Protein AF-A0A970B1F0-F1 (afdb_monomer)

Foldseek 3Di:
DAEEEEQEDDDVVVCVVCVVVVYHYDYHYDDDLVRLLVVLQVHPYYHYDPPDDCDPVSVVSHD

Structure (mmCIF, N/CA/C/O backbone):
data_AF-A0A970B1F0-F1
#
_entry.id   AF-A0A970B1F0-F1
#
loop_
_atom_site.group_PDB
_atom_site.id
_atom_site.type_symbol
_atom_site.label_atom_id
_atom_site.label_alt_id
_atom_site.label_comp_id
_atom_site.label_asym_id
_atom_site.label_entity_id
_atom_site.label_seq_id
_atom_site.pdbx_PDB_ins_code
_atom_site.Cartn_x
_atom_site.Cartn_y
_atom_site.Cartn_z
_atom_site.occupancy
_atom_site.B_iso_or_equiv
_atom_site.auth_seq_id
_atom_site.auth_comp_id
_atom_site.auth_asym_id
_atom_site.auth_atom_id
_atom_site.pdbx_PDB_model_num
ATOM 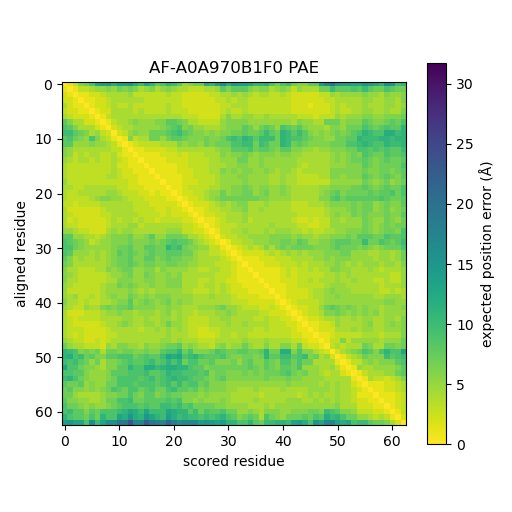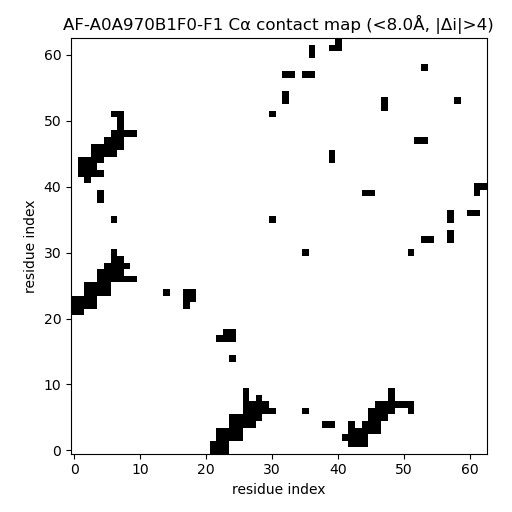1 N N . MET A 1 1 ? -8.758 -8.251 -10.892 1.00 69.62 1 MET A N 1
ATOM 2 C CA . MET A 1 1 ? -7.467 -7.588 -11.166 1.00 69.62 1 MET A CA 1
ATOM 3 C C . MET A 1 1 ? -6.942 -7.146 -9.826 1.00 69.62 1 MET A C 1
ATOM 5 O O . MET A 1 1 ? -7.710 -6.519 -9.113 1.00 69.62 1 MET A O 1
ATOM 9 N N . TYR A 1 2 ? -5.728 -7.551 -9.460 1.00 85.12 2 TYR A N 1
ATOM 10 C CA . TYR A 1 2 ? -5.159 -7.193 -8.163 1.00 85.12 2 TYR A CA 1
ATOM 11 C C . TYR A 1 2 ? -4.531 -5.813 -8.238 1.00 85.12 2 TYR A C 1
ATOM 13 O O . TYR A 1 2 ? -3.830 -5.510 -9.209 1.00 85.12 2 TYR A O 1
ATOM 21 N N . LYS A 1 3 ? -4.768 -5.001 -7.213 1.00 88.50 3 LYS A N 1
ATOM 22 C CA . LYS A 1 3 ? -4.238 -3.643 -7.131 1.00 88.50 3 LYS A CA 1
ATOM 23 C C . LYS A 1 3 ? -3.305 -3.510 -5.937 1.00 88.50 3 LYS A C 1
ATOM 25 O O . LYS A 1 3 ? -3.640 -3.914 -4.829 1.00 88.50 3 LYS A O 1
ATOM 30 N N . VAL A 1 4 ? -2.118 -2.963 -6.155 1.00 89.06 4 VAL A N 1
ATOM 31 C CA . VAL A 1 4 ? -1.061 -2.866 -5.149 1.00 89.06 4 VAL A CA 1
ATOM 32 C C . VAL A 1 4 ? -0.648 -1.413 -4.978 1.00 89.06 4 VAL A C 1
ATOM 34 O O . VAL A 1 4 ? -0.243 -0.748 -5.931 1.00 89.06 4 VAL A O 1
ATOM 37 N N . LEU A 1 5 ? -0.709 -0.932 -3.740 1.00 88.44 5 LEU A N 1
ATOM 38 C CA . LEU A 1 5 ? -0.227 0.383 -3.352 1.00 88.44 5 LEU A CA 1
ATOM 39 C C . LEU A 1 5 ? 1.233 0.286 -2.912 1.00 88.44 5 LEU A C 1
ATOM 41 O O . LEU A 1 5 ? 1.563 -0.385 -1.937 1.00 88.44 5 LEU A O 1
ATOM 45 N N . ILE A 1 6 ? 2.111 0.998 -3.599 1.00 88.44 6 ILE A N 1
ATOM 46 C CA . ILE A 1 6 ? 3.513 1.154 -3.237 1.00 88.44 6 ILE A CA 1
ATOM 47 C C . ILE A 1 6 ? 3.642 2.474 -2.483 1.00 88.44 6 ILE A C 1
ATOM 49 O O . ILE A 1 6 ? 3.607 3.553 -3.076 1.00 88.44 6 ILE A O 1
ATOM 53 N N . ALA A 1 7 ? 3.802 2.381 -1.166 1.00 85.12 7 ALA A N 1
ATOM 54 C CA . ALA A 1 7 ? 3.856 3.538 -0.280 1.00 85.12 7 ALA A CA 1
ATOM 55 C C . ALA A 1 7 ? 5.265 4.136 -0.120 1.00 85.12 7 ALA A C 1
ATOM 57 O O . ALA A 1 7 ? 5.488 5.001 0.723 1.00 85.12 7 ALA A O 1
ATOM 58 N N . ASP A 1 8 ? 6.241 3.640 -0.874 1.00 83.69 8 ASP A N 1
ATOM 59 C CA . ASP A 1 8 ? 7.652 4.002 -0.756 1.00 83.69 8 ASP A CA 1
ATOM 60 C C . ASP A 1 8 ? 8.266 4.207 -2.149 1.00 83.69 8 ASP A C 1
ATOM 62 O O . ASP A 1 8 ? 7.658 3.881 -3.170 1.00 83.69 8 ASP A O 1
ATOM 66 N N . LYS A 1 9 ? 9.483 4.753 -2.223 1.00 78.25 9 LYS A N 1
ATOM 67 C CA . LYS A 1 9 ? 10.183 4.857 -3.509 1.00 78.25 9 LYS A CA 1
ATOM 68 C C . LYS A 1 9 ? 10.664 3.473 -3.932 1.00 78.25 9 LYS A C 1
ATOM 70 O O . LYS A 1 9 ? 11.673 2.971 -3.433 1.00 78.25 9 LYS A O 1
ATOM 75 N N . LEU A 1 10 ? 9.947 2.889 -4.884 1.00 79.50 10 LEU A N 1
ATOM 76 C CA . LEU A 1 10 ? 10.293 1.632 -5.537 1.00 79.50 10 LEU A CA 1
ATOM 77 C C . LEU A 1 10 ? 10.820 1.905 -6.951 1.00 79.50 10 LEU A C 1
ATOM 79 O O . LEU A 1 10 ? 10.393 2.854 -7.609 1.00 79.50 10 LEU A O 1
ATOM 83 N N . SER A 1 11 ? 11.766 1.089 -7.413 1.00 79.06 11 SER A N 1
ATOM 84 C CA . SER A 1 11 ? 12.327 1.211 -8.762 1.00 79.06 11 SER A CA 1
ATOM 85 C C . SER A 1 11 ? 11.278 0.918 -9.836 1.00 79.06 11 SER A C 1
ATOM 87 O O . SER A 1 11 ? 10.412 0.062 -9.655 1.00 79.06 11 SER A O 1
ATOM 89 N N . ASN A 1 12 ? 11.409 1.572 -10.993 1.00 79.88 12 ASN A N 1
ATOM 90 C CA . ASN A 1 12 ? 10.517 1.379 -12.144 1.00 79.88 12 ASN A CA 1
ATOM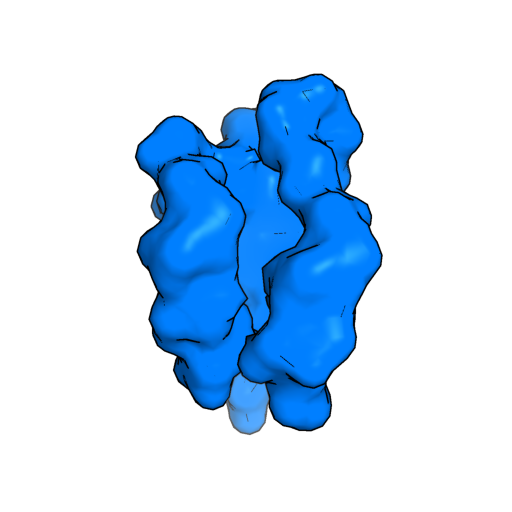 91 C C . A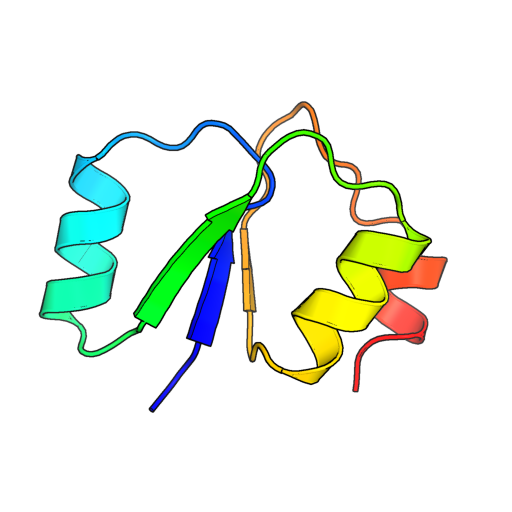SN A 1 12 ? 10.456 -0.082 -12.632 1.00 79.88 12 ASN A C 1
ATOM 93 O O . ASN A 1 12 ? 9.435 -0.503 -13.166 1.00 79.88 12 ASN A O 1
ATOM 97 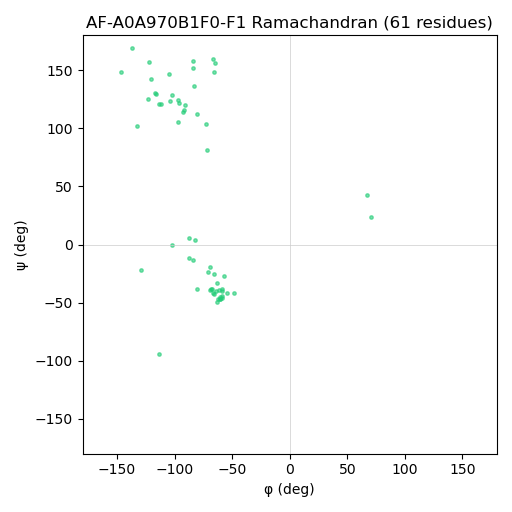N N . GLU A 1 13 ? 11.512 -0.868 -12.411 1.00 85.81 13 GLU A N 1
ATOM 98 C CA . GLU A 1 13 ? 11.537 -2.308 -12.709 1.00 85.81 13 GLU A CA 1
ATOM 99 C C . GLU A 1 13 ? 10.449 -3.082 -11.961 1.00 85.81 13 GLU A C 1
ATOM 101 O O . GLU A 1 13 ? 9.813 -3.960 -12.534 1.00 85.81 13 GLU A O 1
ATOM 106 N N . ALA A 1 14 ? 10.161 -2.725 -10.709 1.00 82.25 14 ALA A N 1
ATOM 107 C CA . ALA A 1 14 ? 9.116 -3.403 -9.956 1.00 82.25 14 ALA A CA 1
ATOM 108 C C . ALA A 1 14 ? 7.726 -3.126 -10.549 1.00 82.25 14 ALA A C 1
ATOM 110 O O . ALA A 1 14 ? 6.915 -4.042 -10.650 1.00 82.25 14 ALA A O 1
ATOM 111 N N . LEU A 1 15 ? 7.468 -1.896 -11.013 1.00 84.50 15 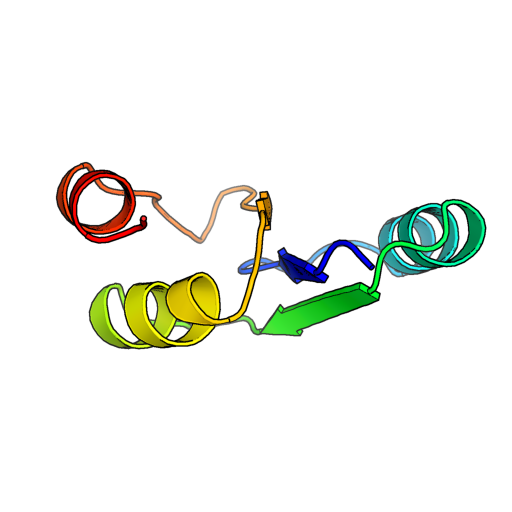LEU A N 1
ATOM 112 C CA . LEU A 1 15 ? 6.226 -1.557 -11.721 1.00 84.50 15 LEU A CA 1
ATOM 113 C C . LEU A 1 15 ? 6.073 -2.361 -13.017 1.00 84.50 15 LEU A C 1
ATOM 115 O O . LEU A 1 15 ? 4.966 -2.796 -13.332 1.00 84.50 15 LEU A O 1
ATOM 119 N N . ALA A 1 16 ? 7.171 -2.574 -13.749 1.00 87.94 16 ALA A N 1
ATOM 120 C CA . ALA A 1 16 ? 7.169 -3.405 -14.948 1.00 87.94 16 ALA A CA 1
ATOM 121 C C . ALA A 1 16 ? 6.784 -4.855 -14.615 1.00 87.94 16 ALA A C 1
ATOM 123 O O . ALA A 1 16 ? 5.863 -5.383 -15.232 1.00 87.94 16 ALA A O 1
ATOM 124 N N . ILE A 1 17 ? 7.383 -5.438 -13.570 1.00 89.06 17 ILE A N 1
ATOM 125 C CA . ILE A 1 17 ? 7.069 -6.799 -13.111 1.00 89.06 17 ILE A CA 1
ATOM 126 C C . ILE A 1 17 ? 5.597 -6.917 -12.694 1.00 89.06 17 ILE A C 1
ATOM 128 O O . ILE A 1 17 ? 4.920 -7.857 -13.107 1.00 89.06 17 ILE A O 1
ATOM 132 N N . PHE A 1 18 ? 5.067 -5.971 -11.909 1.00 88.25 18 PHE A N 1
ATOM 133 C CA . PHE A 1 18 ? 3.650 -5.989 -11.524 1.00 88.25 18 PHE A CA 1
ATOM 134 C C . PHE A 1 18 ? 2.740 -5.955 -12.752 1.00 88.25 18 PHE A C 1
ATOM 136 O O . PHE A 1 18 ? 1.834 -6.780 -12.871 1.00 88.25 18 PHE A O 1
ATOM 143 N N . LYS A 1 19 ? 3.037 -5.073 -13.709 1.00 86.50 19 LYS A N 1
ATOM 144 C CA . LYS A 1 19 ? 2.263 -4.946 -14.942 1.00 86.50 19 LYS A CA 1
ATOM 145 C C . LYS A 1 19 ? 2.330 -6.207 -15.811 1.00 86.50 19 LYS A C 1
ATOM 147 O O . LYS A 1 19 ? 1.301 -6.611 -16.346 1.00 86.50 19 LYS A O 1
ATOM 152 N N . GLU A 1 20 ? 3.494 -6.850 -15.917 1.00 91.00 20 GLU A N 1
ATOM 153 C CA . GLU A 1 20 ? 3.659 -8.135 -16.617 1.00 91.00 20 GLU A CA 1
ATOM 154 C C . GLU A 1 20 ? 2.856 -9.267 -15.964 1.00 91.00 20 GLU A C 1
ATOM 156 O O . GLU A 1 20 ? 2.323 -10.128 -16.657 1.00 91.00 20 GLU A O 1
ATOM 161 N N . ASN A 1 21 ? 2.698 -9.230 -14.640 1.00 89.38 21 ASN A N 1
ATOM 162 C CA . ASN A 1 21 ? 1.873 -10.180 -13.893 1.00 89.38 21 ASN A CA 1
ATOM 163 C C . ASN A 1 21 ? 0.373 -9.817 -13.893 1.00 89.38 21 ASN A C 1
ATOM 165 O O . ASN A 1 21 ? -0.422 -10.491 -13.238 1.00 89.38 21 ASN A O 1
ATOM 169 N N . GLY A 1 22 ? -0.039 -8.761 -14.606 1.00 88.75 22 GLY A N 1
ATOM 170 C CA . GLY A 1 22 ? -1.432 -8.302 -14.636 1.00 88.75 22 GLY A CA 1
ATOM 171 C C . GLY A 1 22 ? -1.903 -7.662 -13.324 1.00 88.75 22 GLY A C 1
ATOM 172 O O . GLY A 1 22 ? -3.102 -7.655 -13.033 1.00 88.75 22 GLY A O 1
ATOM 173 N N . ILE A 1 23 ? -0.964 -7.151 -12.526 1.00 90.56 23 ILE A N 1
ATOM 174 C CA . ILE A 1 23 ? -1.199 -6.462 -11.257 1.00 90.56 23 ILE A CA 1
ATOM 175 C C . ILE A 1 23 ? -1.052 -4.957 -11.494 1.00 90.56 23 ILE A C 1
ATOM 177 O O . ILE A 1 23 ? -0.049 -4.484 -12.034 1.00 90.56 23 ILE A O 1
ATOM 181 N N . GLU A 1 24 ? -2.047 -4.185 -11.071 1.00 88.38 24 GLU A N 1
ATOM 182 C CA . GLU A 1 24 ? -1.993 -2.728 -11.125 1.00 88.38 24 GLU A CA 1
ATOM 183 C C . GLU A 1 24 ? -1.192 -2.197 -9.937 1.00 88.38 24 GLU A C 1
ATOM 185 O O . GLU A 1 24 ? -1.628 -2.30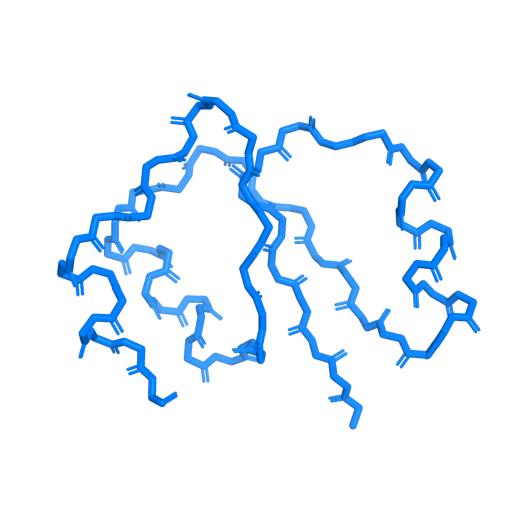1 -8.794 1.00 88.38 24 GLU A O 1
ATOM 190 N N . ALA A 1 25 ? -0.018 -1.624 -10.193 1.00 87.50 25 ALA A N 1
ATOM 191 C CA . ALA A 1 25 ? 0.820 -1.041 -9.154 1.00 87.50 25 ALA A CA 1
ATOM 192 C C . ALA A 1 25 ? 0.732 0.492 -9.169 1.00 87.50 25 ALA A C 1
ATOM 194 O O . ALA A 1 25 ? 1.027 1.130 -10.182 1.00 87.50 25 ALA A O 1
ATOM 195 N N . ILE A 1 26 ? 0.348 1.083 -8.036 1.00 86.00 26 ILE A N 1
ATOM 196 C CA . ILE A 1 26 ? 0.236 2.532 -7.840 1.00 86.00 26 ILE A CA 1
ATOM 197 C C . ILE A 1 26 ? 1.301 2.986 -6.855 1.00 86.00 26 ILE A C 1
ATOM 199 O O . ILE A 1 26 ? 1.293 2.578 -5.699 1.00 86.00 26 ILE A O 1
ATOM 203 N N . THR A 1 27 ? 2.176 3.892 -7.280 1.00 85.19 27 THR A N 1
ATOM 204 C CA . THR A 1 27 ? 3.178 4.491 -6.392 1.00 85.19 27 THR A CA 1
ATOM 205 C C . THR A 1 27 ? 2.643 5.778 -5.774 1.00 85.19 27 THR A C 1
ATOM 207 O O . THR A 1 27 ? 2.410 6.757 -6.481 1.00 85.19 27 THR A O 1
ATOM 210 N N . LYS A 1 28 ? 2.484 5.797 -4.448 1.00 83.25 28 LYS A N 1
ATOM 211 C CA . LYS A 1 28 ? 2.150 6.991 -3.661 1.00 83.25 28 LYS A CA 1
ATOM 212 C C . LYS A 1 28 ? 3.065 7.085 -2.449 1.00 83.25 28 LYS A C 1
ATOM 214 O O . LYS A 1 28 ? 2.878 6.400 -1.453 1.00 83.25 28 LYS A O 1
ATOM 219 N N . THR A 1 29 ? 4.056 7.955 -2.535 1.00 80.50 29 THR A N 1
ATOM 220 C CA . THR A 1 29 ? 4.956 8.265 -1.420 1.00 80.50 29 THR A CA 1
ATOM 221 C C . THR A 1 29 ? 4.341 9.326 -0.509 1.00 80.50 29 THR A C 1
ATOM 223 O O . THR A 1 29 ? 3.529 10.118 -0.981 1.00 80.50 29 THR A O 1
ATOM 226 N N . ASP A 1 30 ? 4.793 9.401 0.746 1.00 75.00 30 ASP A N 1
ATOM 227 C CA . ASP A 1 30 ? 4.383 10.446 1.706 1.00 75.00 30 ASP A CA 1
ATOM 228 C C . ASP A 1 30 ? 2.900 10.351 2.131 1.00 75.00 30 ASP A C 1
ATOM 230 O O . ASP A 1 30 ? 2.161 11.331 2.189 1.00 75.00 30 ASP A O 1
ATOM 234 N N . LEU A 1 31 ? 2.432 9.127 2.398 1.00 76.44 31 LEU A N 1
ATOM 235 C CA . LEU A 1 31 ? 1.079 8.878 2.896 1.00 76.44 31 LEU A CA 1
ATOM 236 C C . LEU A 1 31 ? 1.071 8.727 4.421 1.00 76.44 31 LEU A C 1
ATOM 238 O O . LEU A 1 31 ? 1.706 7.827 4.971 1.00 76.44 31 LEU A O 1
ATOM 242 N N . ASP A 1 32 ? 0.263 9.543 5.095 1.00 80.94 32 ASP A N 1
ATOM 243 C CA . ASP A 1 32 ? -0.108 9.322 6.493 1.00 80.94 32 ASP A CA 1
ATOM 244 C C . ASP A 1 32 ? -0.940 8.047 6.667 1.00 80.94 32 ASP A C 1
ATOM 246 O O . ASP A 1 32 ? -1.678 7.643 5.767 1.00 80.94 32 ASP A O 1
ATOM 250 N N . ALA A 1 33 ? -0.924 7.474 7.875 1.00 79.75 33 ALA A N 1
ATOM 251 C CA . ALA A 1 33 ? -1.663 6.254 8.211 1.00 79.75 33 ALA A CA 1
ATOM 252 C C . ALA A 1 33 ? -3.142 6.290 7.771 1.00 79.75 33 ALA A C 1
ATOM 254 O O . ALA A 1 33 ? -3.642 5.324 7.204 1.00 79.75 33 ALA A O 1
ATOM 255 N N . LYS A 1 34 ? -3.838 7.423 7.951 1.00 83.00 34 LYS A N 1
ATOM 256 C CA . LYS A 1 34 ? -5.244 7.581 7.529 1.00 83.00 34 LYS A CA 1
ATOM 257 C C . LYS A 1 34 ? -5.424 7.549 6.010 1.00 83.00 34 LYS A C 1
ATOM 259 O O . LYS A 1 34 ? -6.383 6.956 5.519 1.00 83.00 34 LYS A O 1
ATOM 264 N N . SER A 1 35 ? -4.532 8.210 5.278 1.00 83.19 35 SER A N 1
ATOM 265 C CA . SER A 1 35 ? -4.560 8.243 3.813 1.00 83.19 35 SER A CA 1
ATOM 266 C C . SER A 1 35 ? -4.208 6.874 3.243 1.00 83.19 35 SER A C 1
ATOM 268 O O . SER A 1 35 ? -4.854 6.414 2.309 1.00 83.19 35 SER A O 1
ATOM 270 N N . LEU A 1 36 ? -3.247 6.193 3.869 1.00 83.12 36 LEU A N 1
ATOM 271 C CA . LEU A 1 36 ? -2.851 4.838 3.525 1.00 83.12 36 LEU A CA 1
ATOM 272 C C . LEU A 1 36 ? -4.022 3.857 3.676 1.00 83.12 36 LEU A C 1
ATOM 274 O O . LEU A 1 36 ? -4.300 3.115 2.745 1.00 83.12 36 LEU A O 1
ATOM 278 N N . ILE A 1 37 ? -4.758 3.910 4.794 1.00 83.88 37 ILE A N 1
ATOM 279 C CA . ILE A 1 37 ? -5.953 3.076 5.023 1.00 83.88 37 ILE A CA 1
ATOM 280 C C . ILE A 1 37 ? -7.014 3.324 3.944 1.00 83.88 37 ILE A C 1
ATOM 282 O O . ILE A 1 37 ? -7.587 2.374 3.422 1.00 83.88 37 ILE A O 1
ATOM 286 N N . LYS A 1 38 ? -7.269 4.589 3.583 1.00 85.31 38 LYS A N 1
ATOM 287 C CA . LYS A 1 38 ? -8.227 4.923 2.515 1.00 85.31 38 LYS A CA 1
ATOM 288 C C . LYS A 1 38 ? -7.831 4.331 1.168 1.00 85.31 38 LYS A C 1
ATOM 290 O O . LYS A 1 38 ? -8.685 3.798 0.475 1.00 85.31 38 LYS A O 1
ATOM 295 N N . GLU A 1 39 ? -6.562 4.439 0.799 1.00 84.81 39 GLU A N 1
ATOM 296 C CA . GLU A 1 39 ? -6.058 3.885 -0.460 1.00 84.81 39 GLU A CA 1
ATOM 297 C C . GLU A 1 39 ? -6.073 2.355 -0.448 1.00 84.81 39 GLU A C 1
ATOM 299 O O . GLU A 1 39 ? -6.433 1.732 -1.443 1.00 84.81 39 GLU A O 1
ATOM 304 N N . LEU A 1 40 ? -5.744 1.752 0.695 1.00 83.38 40 LEU A N 1
ATOM 305 C CA . LEU A 1 40 ? -5.771 0.306 0.890 1.00 83.38 40 LEU A CA 1
ATOM 306 C C . LEU A 1 40 ? -7.180 -0.281 0.895 1.00 83.38 40 LEU A C 1
ATOM 308 O O . LEU A 1 40 ? -7.320 -1.466 0.644 1.00 83.38 40 LEU A O 1
ATOM 312 N N . GLN A 1 41 ? -8.236 0.509 1.111 1.00 83.75 41 GLN A N 1
ATOM 313 C CA . GLN A 1 41 ? -9.601 0.004 0.914 1.00 83.75 41 GLN A CA 1
ATOM 314 C C . GLN A 1 41 ? -9.908 -0.342 -0.548 1.00 83.75 41 GLN A C 1
ATOM 316 O O . GLN A 1 41 ? -10.787 -1.165 -0.794 1.00 83.75 41 GLN A O 1
ATOM 321 N N . ASP A 1 42 ? -9.209 0.287 -1.496 1.00 83.88 42 ASP A N 1
ATOM 322 C CA . ASP A 1 42 ? -9.355 0.049 -2.937 1.00 83.88 42 ASP A CA 1
ATOM 323 C C . ASP A 1 42 ? -8.217 -0.823 -3.501 1.00 83.88 42 ASP A C 1
ATOM 325 O O . ASP A 1 42 ? -8.183 -1.104 -4.698 1.00 83.88 42 ASP A O 1
ATOM 329 N N . CYS A 1 43 ? -7.263 -1.235 -2.658 1.00 86.69 43 CYS A N 1
ATOM 330 C CA . CYS A 1 43 ? -6.106 -2.033 -3.056 1.00 86.69 43 CYS A CA 1
ATOM 331 C C . CYS A 1 43 ? -6.059 -3.368 -2.303 1.00 86.69 43 CYS A C 1
ATOM 333 O O . CYS A 1 43 ? -6.302 -3.430 -1.107 1.00 86.69 43 CYS A O 1
ATOM 335 N N . ASP A 1 44 ? -5.646 -4.431 -2.984 1.00 86.25 44 ASP A N 1
ATOM 336 C CA . ASP A 1 44 ? -5.472 -5.765 -2.400 1.00 86.25 44 ASP A CA 1
ATOM 337 C C . ASP A 1 44 ? -4.109 -5.948 -1.713 1.00 86.25 44 ASP A C 1
ATOM 339 O O . ASP A 1 44 ? -3.887 -6.932 -1.008 1.00 86.25 44 ASP A O 1
ATOM 343 N N . GLY A 1 45 ? -3.157 -5.038 -1.945 1.00 84.75 45 GLY A N 1
ATOM 344 C CA . GLY A 1 45 ? -1.800 -5.170 -1.423 1.00 84.75 45 GLY A CA 1
ATOM 345 C C . GLY A 1 45 ? -1.131 -3.847 -1.078 1.00 84.75 45 GLY A C 1
ATOM 346 O O . GLY A 1 45 ? -1.337 -2.829 -1.737 1.00 84.75 45 GLY A O 1
ATOM 347 N N . LEU A 1 46 ? -0.268 -3.897 -0.062 1.00 86.50 46 LEU A N 1
ATOM 348 C CA . LEU A 1 46 ? 0.616 -2.810 0.344 1.00 86.50 46 LEU A CA 1
ATOM 349 C C . LEU A 1 46 ? 2.075 -3.229 0.155 1.00 86.50 46 LEU A C 1
ATOM 351 O O . LEU A 1 46 ? 2.506 -4.251 0.688 1.00 86.50 46 LEU A O 1
ATOM 355 N N . VAL A 1 47 ? 2.860 -2.395 -0.518 1.00 86.56 47 VAL A N 1
ATOM 356 C CA . VAL A 1 47 ? 4.316 -2.522 -0.613 1.00 86.56 47 VAL A CA 1
ATOM 357 C C . VAL A 1 47 ? 4.952 -1.338 0.102 1.00 86.56 47 VAL A C 1
ATOM 359 O O . VAL A 1 47 ? 4.736 -0.179 -0.253 1.00 86.56 47 VAL A O 1
ATOM 362 N N . VAL A 1 48 ? 5.762 -1.638 1.111 1.00 86.50 48 VAL A N 1
ATOM 363 C CA . VAL A 1 48 ? 6.551 -0.659 1.867 1.00 86.50 48 VAL A CA 1
ATOM 364 C C . VAL A 1 48 ? 8.028 -1.020 1.788 1.00 86.50 48 VAL A C 1
ATOM 366 O O . VAL A 1 48 ? 8.373 -2.182 1.572 1.00 86.50 48 VAL A O 1
ATOM 369 N N . ARG A 1 49 ? 8.909 -0.036 1.986 1.00 82.44 49 ARG A N 1
ATOM 370 C CA . ARG A 1 49 ? 10.339 -0.286 2.181 1.00 82.44 49 ARG A CA 1
ATOM 371 C C . ARG A 1 49 ? 10.730 0.112 3.597 1.00 82.44 49 ARG A C 1
ATOM 373 O O . ARG A 1 49 ? 10.601 -0.682 4.517 1.00 82.44 49 ARG A O 1
ATOM 380 N N . SER A 1 50 ? 11.202 1.333 3.781 1.00 79.25 50 SER A N 1
ATOM 381 C CA . SER A 1 50 ? 11.799 1.779 5.044 1.00 79.25 50 SER A CA 1
ATOM 382 C C . SER A 1 50 ? 11.208 3.089 5.545 1.00 79.25 50 SER A C 1
ATOM 384 O O . SER A 1 50 ? 11.292 3.360 6.739 1.00 79.25 50 SER A O 1
ATOM 386 N N . ALA A 1 51 ? 10.601 3.887 4.665 1.00 72.19 51 ALA A N 1
ATOM 387 C CA . ALA A 1 51 ? 9.963 5.139 5.045 1.00 72.19 51 ALA A CA 1
ATOM 388 C C . ALA A 1 51 ? 8.570 4.892 5.637 1.00 72.19 51 ALA A C 1
ATOM 390 O O . ALA A 1 51 ? 8.192 5.526 6.621 1.00 72.19 51 ALA A O 1
ATOM 391 N N . THR A 1 52 ? 7.829 3.931 5.085 1.00 77.50 52 THR A N 1
ATOM 392 C CA . THR A 1 52 ? 6.437 3.692 5.482 1.00 77.50 52 TH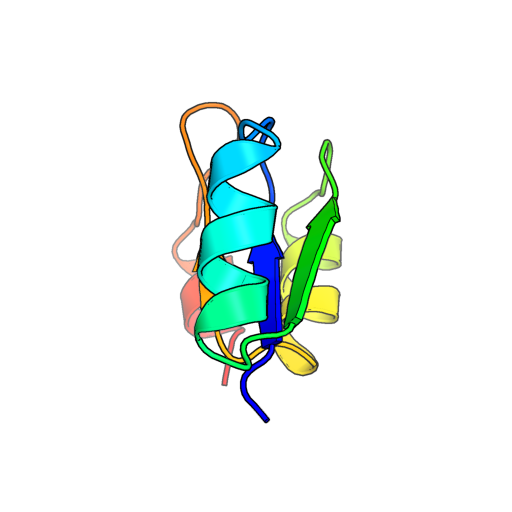R A CA 1
ATOM 393 C C . THR A 1 52 ? 6.329 2.580 6.518 1.00 77.50 52 THR A C 1
ATOM 395 O O . THR A 1 52 ? 6.713 1.437 6.271 1.00 77.50 52 THR A O 1
ATOM 398 N N . LYS A 1 53 ? 5.754 2.897 7.683 1.00 76.19 53 LYS A N 1
ATOM 399 C CA . LYS A 1 53 ? 5.413 1.905 8.709 1.00 76.19 53 LYS A CA 1
ATOM 400 C C . LYS A 1 53 ? 3.976 1.428 8.531 1.00 76.19 53 LYS A C 1
ATOM 402 O O . LYS A 1 53 ? 3.040 2.180 8.784 1.00 76.19 53 LYS A O 1
ATOM 407 N N . ALA A 1 54 ? 3.812 0.155 8.181 1.00 77.44 54 ALA A N 1
ATOM 408 C CA . ALA A 1 54 ? 2.536 -0.544 8.298 1.00 77.44 54 ALA A CA 1
ATOM 409 C C . ALA A 1 54 ? 2.244 -0.802 9.787 1.00 77.44 54 ALA A C 1
ATOM 411 O O . ALA A 1 54 ? 2.584 -1.847 10.340 1.00 77.44 54 ALA A O 1
ATOM 412 N N . THR A 1 55 ? 1.718 0.209 10.479 1.00 81.81 55 THR A N 1
ATOM 413 C CA . THR A 1 55 ? 1.351 0.093 11.893 1.00 81.81 55 THR A CA 1
ATOM 414 C C . THR A 1 55 ? 0.181 -0.874 12.071 1.00 81.81 55 THR A C 1
ATOM 416 O O . THR A 1 55 ? -0.578 -1.145 11.141 1.00 81.81 55 THR A O 1
ATOM 419 N N . LYS A 1 56 ? 0.014 -1.387 13.294 1.00 82.25 56 LYS A N 1
ATOM 420 C CA . LYS A 1 56 ? -1.074 -2.312 13.637 1.00 82.25 56 LYS A CA 1
ATOM 421 C C . LYS A 1 56 ? -2.449 -1.741 13.270 1.00 82.25 56 LYS A C 1
ATOM 423 O O . LYS A 1 56 ? -3.249 -2.443 12.673 1.00 82.25 56 LYS A O 1
ATOM 428 N N . GLU A 1 57 ? -2.663 -0.449 13.523 1.00 81.31 57 GLU A N 1
ATOM 429 C CA . GLU A 1 57 ? -3.886 0.270 13.147 1.00 81.31 57 GLU A CA 1
ATOM 430 C C . GLU A 1 57 ? -4.161 0.245 11.642 1.00 81.31 57 GLU A C 1
ATOM 432 O O . GLU A 1 57 ? -5.309 0.087 11.242 1.00 81.31 57 GLU A O 1
ATOM 437 N N . VAL A 1 58 ? -3.127 0.379 10.804 1.00 80.81 58 VAL A N 1
ATOM 438 C CA . VAL A 1 58 ? -3.273 0.290 9.346 1.00 80.81 58 VAL A CA 1
ATOM 439 C C . VAL A 1 58 ? -3.739 -1.106 8.959 1.00 80.81 58 VAL A C 1
ATOM 441 O O . VAL A 1 58 ? -4.716 -1.233 8.233 1.00 80.81 58 VAL A O 1
ATOM 444 N N . ILE A 1 59 ? -3.069 -2.140 9.469 1.00 80.69 59 ILE A N 1
ATOM 445 C CA . ILE A 1 59 ? -3.365 -3.537 9.131 1.00 80.69 59 ILE A CA 1
ATOM 446 C C . ILE A 1 59 ? -4.761 -3.935 9.634 1.00 80.69 59 ILE A C 1
ATOM 448 O O . ILE A 1 59 ? -5.512 -4.548 8.889 1.00 80.69 59 ILE A O 1
ATOM 452 N N . GLU A 1 60 ? -5.136 -3.545 10.856 1.00 84.25 60 GLU A N 1
ATOM 453 C CA . GLU A 1 60 ? -6.459 -3.829 11.440 1.00 84.25 60 GLU A CA 1
ATOM 454 C C . GLU A 1 60 ? -7.594 -3.020 10.796 1.00 84.25 60 GLU A C 1
ATOM 456 O O . GLU A 1 60 ? -8.750 -3.431 10.865 1.00 84.25 60 GLU A O 1
ATOM 461 N N . SER A 1 61 ? -7.287 -1.873 10.181 1.00 80.25 61 SER A N 1
ATOM 462 C CA . SER A 1 61 ? -8.277 -1.061 9.457 1.00 80.25 61 SER A CA 1
ATOM 463 C C . SER A 1 61 ? -8.438 -1.471 7.991 1.00 80.25 61 SER A C 1
ATOM 465 O O . SER A 1 61 ? -9.363 -0.995 7.327 1.00 80.25 61 SER A O 1
ATOM 467 N N . CYS A 1 62 ? -7.537 -2.309 7.474 1.00 71.12 62 CYS A N 1
ATOM 468 C CA . CYS A 1 62 ? -7.653 -2.912 6.151 1.00 71.12 62 CYS A CA 1
ATOM 469 C C . CYS A 1 62 ? -8.532 -4.166 6.223 1.00 71.12 62 CYS A C 1
ATOM 471 O O . CYS A 1 62 ? -8.665 -4.785 7.278 1.00 71.12 62 CYS A O 1
ATOM 473 N N . LYS A 1 63 ? -9.197 -4.479 5.112 1.00 58.56 63 LYS A N 1
ATOM 474 C CA . LYS A 1 63 ? -10.277 -5.467 5.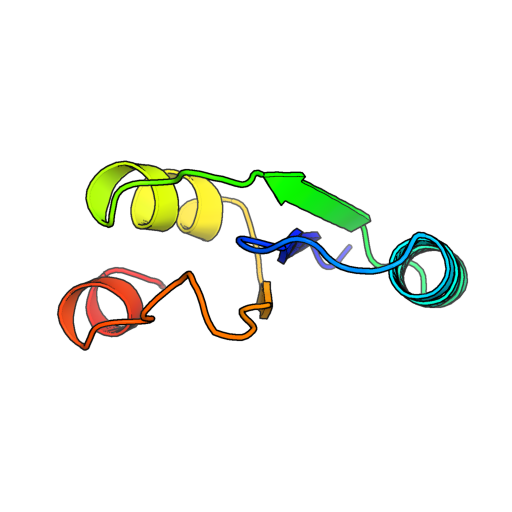050 1.00 58.56 63 LYS A CA 1
ATOM 475 C C . LYS A 1 63 ? -9.779 -6.864 4.702 1.00 58.56 63 LYS A C 1
ATOM 477 O O . LYS A 1 63 ? -8.820 -6.949 3.907 1.00 58.56 63 LYS A O 1
#

Nearest PDB structures (foldseek):
  7dkm-assembly1_A  TM=9.778E-01  e=6.556E-05  Homo sapiens
  2ekl-assembly1_A-2  TM=8.844E-01  e=1.811E-03  Sulfurisphaera tokodaii
  1wwk-assembly1_B  TM=9.299E-01  e=1.093E-02  Pyrococcus horikoshii OT3
  8wps-assembly1_A  TM=7.906E-01  e=9.317E-02  Anabaena sp. 90
  8wpo-assembly1_A  TM=7.857E-01  e=2.289E-01  Anabaena sp. 90

Secondary structure (DSSP, 8-state):
--EEEE-S---HHHHHHHHHTT-EEEE--S--HHHHHHHHTT-SEEE--SS----HHHHHH--

Solvent-accessible surface area (backbone atoms only — not comparable to full-atom values): 3757 Å² total; per-residue (Å²): 126,52,29,31,38,26,40,30,98,70,61,71,66,58,51,49,53,32,49,75,72,58,27,50,66,44,79,47,63,88,62,52,67,69,56,44,34,60,54,40,71,77,27,81,40,80,43,62,72,82,84,44,78,86,43,69,69,40,61,71,66,40,130

Radius of gyration: 11.26 Å; Cα contacts (8 Å, |Δi|>4): 94; chains: 1; bounding box: 23×21×30 Å

Sequence (63 aa):
MYKVLIADKLSNEALAIFKENGIEAITKTDLDAKSLIKELQDCDGLVVRSATKATKEVIESCK

Mean predicted aligned error: 5.05 Å

pLDDT: mean 82.85, std 5.56, range [58.56, 91.0]